Protein AF-A0A6V7J075-F1 (afdb_monomer_lite)

Sequence (50 aa):
VNALDITPDRNIIAAAGFQSIALHDLGASNPNSVSNYEGGTKNVSSLGFQ

Structure (mmCIF, N/CA/C/O backbone):
data_AF-A0A6V7J075-F1
#
_entry.id   AF-A0A6V7J075-F1
#
loop_
_atom_site.group_PDB
_atom_site.id
_atom_site.type_symbol
_atom_site.label_atom_id
_atom_site.label_alt_id
_atom_site.label_comp_id
_atom_site.label_asym_id
_atom_site.label_entity_id
_atom_site.label_seq_id
_atom_site.pdbx_PDB_ins_code
_atom_site.Cartn_x
_atom_site.Cartn_y
_atom_site.Cartn_z
_atom_site.occupancy
_atom_site.B_iso_or_equiv
_atom_site.auth_seq_id
_atom_site.auth_comp_id
_atom_site.auth_asym_id
_atom_site.auth_atom_id
_atom_site.pdbx_PDB_model_num
ATOM 1 N N . VAL A 1 1 ? 6.445 1.617 10.909 1.00 61.53 1 VAL A N 1
ATOM 2 C CA . VAL A 1 1 ? 5.797 1.138 9.668 1.00 61.53 1 VAL A CA 1
ATOM 3 C C . VAL A 1 1 ? 4.910 -0.022 10.062 1.00 61.53 1 VAL A C 1
ATOM 5 O O . VAL A 1 1 ? 5.401 -0.922 10.730 1.00 61.53 1 VAL A O 1
ATOM 8 N N . ASN A 1 2 ? 3.624 0.056 9.742 1.00 75.94 2 ASN A N 1
ATOM 9 C CA . ASN A 1 2 ? 2.601 -0.910 10.141 1.00 75.94 2 ASN A CA 1
ATOM 10 C C . ASN A 1 2 ? 2.206 -1.829 8.981 1.00 75.94 2 ASN A C 1
ATOM 12 O O . ASN A 1 2 ? 1.906 -2.995 9.205 1.00 75.94 2 ASN A O 1
ATOM 16 N N . ALA A 1 3 ? 2.234 -1.314 7.751 1.00 78.69 3 ALA A N 1
ATOM 17 C CA . ALA A 1 3 ? 1.995 -2.082 6.537 1.00 78.69 3 ALA A CA 1
ATOM 18 C C . ALA A 1 3 ? 2.871 -1.539 5.402 1.00 78.69 3 ALA A C 1
ATOM 20 O O . ALA A 1 3 ? 3.182 -0.346 5.368 1.00 78.69 3 ALA A O 1
ATOM 21 N N . LEU A 1 4 ? 3.278 -2.420 4.495 1.00 84.81 4 LEU A N 1
ATOM 22 C CA . LEU A 1 4 ? 4.035 -2.083 3.296 1.00 84.81 4 LEU A CA 1
ATOM 23 C C . LEU A 1 4 ? 3.431 -2.871 2.142 1.00 84.81 4 LEU A C 1
ATOM 25 O O . LEU A 1 4 ? 3.227 -4.076 2.281 1.00 84.81 4 LEU A O 1
ATOM 29 N N . ASP A 1 5 ? 3.139 -2.189 1.044 1.00 85.00 5 ASP A N 1
ATOM 30 C CA . ASP A 1 5 ? 2.605 -2.814 -0.161 1.00 85.00 5 ASP A CA 1
ATOM 31 C C . ASP A 1 5 ? 3.272 -2.216 -1.407 1.00 85.00 5 ASP A C 1
ATOM 33 O O . ASP A 1 5 ? 3.768 -1.086 -1.374 1.00 85.00 5 ASP A O 1
ATOM 37 N N . ILE A 1 6 ? 3.292 -2.971 -2.503 1.00 84.69 6 ILE A N 1
ATOM 38 C CA . ILE A 1 6 ? 3.857 -2.547 -3.789 1.00 84.69 6 ILE A CA 1
ATOM 39 C C . ILE A 1 6 ? 2.748 -2.459 -4.831 1.00 84.69 6 ILE A C 1
ATOM 41 O O . ILE A 1 6 ? 1.883 -3.330 -4.908 1.00 84.69 6 ILE A O 1
ATOM 45 N N . THR A 1 7 ? 2.772 -1.415 -5.655 1.00 83.81 7 THR A N 1
ATOM 46 C CA . THR A 1 7 ? 1.826 -1.309 -6.762 1.00 83.81 7 THR A CA 1
ATOM 47 C C . THR A 1 7 ? 2.011 -2.477 -7.745 1.00 83.81 7 THR A C 1
ATOM 49 O O . THR A 1 7 ? 3.129 -2.976 -7.922 1.00 83.81 7 THR A O 1
ATOM 52 N N . PRO A 1 8 ? 0.945 -2.932 -8.432 1.00 81.69 8 PRO A N 1
ATOM 53 C CA . PRO A 1 8 ? 1.029 -4.058 -9.370 1.00 81.69 8 PRO A CA 1
ATOM 54 C C . PRO A 1 8 ? 2.012 -3.827 -10.527 1.00 81.69 8 PRO A C 1
ATOM 56 O O . PRO A 1 8 ? 2.606 -4.774 -11.043 1.00 81.69 8 PRO A O 1
ATOM 59 N N . ASP A 1 9 ? 2.206 -2.564 -10.912 1.00 83.44 9 ASP A N 1
ATOM 60 C CA . ASP A 1 9 ? 3.168 -2.119 -11.923 1.00 83.44 9 ASP A CA 1
ATOM 61 C C . ASP A 1 9 ? 4.625 -2.097 -11.414 1.00 83.44 9 ASP A C 1
ATOM 63 O O . ASP A 1 9 ? 5.543 -1.903 -12.206 1.00 83.44 9 ASP A O 1
ATOM 67 N N . ARG A 1 10 ? 4.841 -2.343 -10.111 1.00 81.50 10 ARG A N 1
ATOM 68 C CA . ARG A 1 10 ? 6.134 -2.345 -9.404 1.00 81.50 10 ARG A CA 1
ATOM 69 C C . ARG A 1 10 ? 6.923 -1.045 -9.509 1.00 81.50 10 ARG A C 1
ATOM 71 O O . ARG A 1 10 ? 8.133 -1.047 -9.290 1.00 81.50 10 ARG A O 1
ATOM 78 N N . ASN A 1 11 ? 6.244 0.055 -9.800 1.00 83.88 11 ASN A N 1
ATOM 79 C CA . ASN A 1 11 ? 6.889 1.357 -9.881 1.00 83.88 11 ASN A CA 1
ATOM 80 C C . ASN A 1 11 ? 6.893 2.067 -8.528 1.00 83.88 11 ASN A C 1
ATOM 82 O O . ASN A 1 11 ? 7.765 2.888 -8.286 1.00 83.88 11 ASN A O 1
ATOM 86 N N . ILE A 1 12 ? 5.953 1.762 -7.627 1.00 85.25 12 ILE A N 1
ATOM 87 C CA . ILE A 1 12 ? 5.768 2.509 -6.380 1.00 85.25 12 ILE A CA 1
ATOM 88 C C . ILE A 1 12 ? 5.584 1.547 -5.200 1.00 85.25 12 ILE A C 1
ATOM 90 O O . ILE A 1 12 ? 4.862 0.556 -5.272 1.00 85.25 12 ILE A O 1
ATOM 94 N N . ILE A 1 13 ? 6.217 1.863 -4.075 1.00 86.56 13 ILE A N 1
ATOM 95 C CA . ILE A 1 13 ? 5.965 1.249 -2.771 1.00 86.56 13 ILE A CA 1
ATOM 96 C C . ILE A 1 13 ? 5.173 2.221 -1.905 1.00 86.56 13 ILE A C 1
ATOM 98 O O . ILE A 1 13 ? 5.550 3.381 -1.758 1.00 86.56 13 ILE A O 1
ATOM 102 N N . ALA A 1 14 ? 4.110 1.735 -1.270 1.00 85.81 14 ALA A N 1
ATOM 103 C CA . ALA A 1 14 ? 3.441 2.440 -0.187 1.00 85.81 14 ALA A CA 1
ATOM 104 C C . ALA A 1 14 ? 3.903 1.899 1.166 1.00 85.81 14 ALA A C 1
ATOM 106 O O . ALA A 1 14 ? 3.817 0.702 1.438 1.00 85.81 14 ALA A O 1
ATOM 107 N N . ALA A 1 15 ? 4.332 2.798 2.046 1.00 85.12 15 ALA A N 1
ATOM 108 C CA . ALA A 1 15 ? 4.625 2.508 3.439 1.00 85.12 15 ALA A CA 1
ATOM 109 C C . ALA A 1 15 ? 3.596 3.207 4.334 1.00 85.12 15 ALA A C 1
ATOM 111 O O . ALA A 1 15 ? 3.563 4.433 4.431 1.00 85.12 15 ALA A O 1
ATOM 112 N N . ALA A 1 16 ? 2.765 2.425 5.014 1.00 82.06 16 ALA A N 1
ATOM 113 C CA . ALA A 1 16 ? 1.818 2.912 6.007 1.00 82.06 16 ALA A CA 1
ATOM 114 C C . ALA A 1 16 ? 2.452 2.941 7.396 1.00 82.06 16 ALA A C 1
ATOM 116 O O . ALA A 1 16 ? 3.077 1.975 7.843 1.00 82.06 16 ALA A O 1
ATOM 117 N N . GLY A 1 17 ? 2.244 4.035 8.117 1.00 78.56 17 GLY A N 1
ATOM 118 C CA . GLY A 1 17 ? 2.663 4.236 9.496 1.00 78.56 17 GLY A CA 1
ATOM 119 C C . GLY A 1 17 ? 1.524 4.714 10.396 1.00 78.56 17 GLY A C 1
ATOM 120 O O . GLY A 1 17 ? 0.338 4.487 10.140 1.00 78.56 17 GLY A O 1
ATOM 121 N N . PHE A 1 18 ? 1.902 5.370 11.493 1.00 76.50 18 PHE A N 1
ATOM 122 C CA . PHE A 1 18 ? 0.951 6.077 12.344 1.00 76.50 18 PHE A CA 1
ATOM 123 C C . PHE A 1 18 ? 0.514 7.346 11.612 1.00 76.50 18 PHE A C 1
ATOM 125 O O . PHE A 1 18 ? 1.351 8.208 11.351 1.00 76.50 18 PHE A O 1
ATOM 132 N N . GLN A 1 19 ? -0.772 7.418 11.248 1.00 75.44 19 GLN A N 1
ATOM 133 C CA . GLN A 1 19 ? -1.421 8.569 10.602 1.00 75.44 19 GLN A CA 1
ATOM 134 C C . GLN A 1 19 ? -0.862 8.995 9.223 1.00 75.44 19 GLN A C 1
ATOM 136 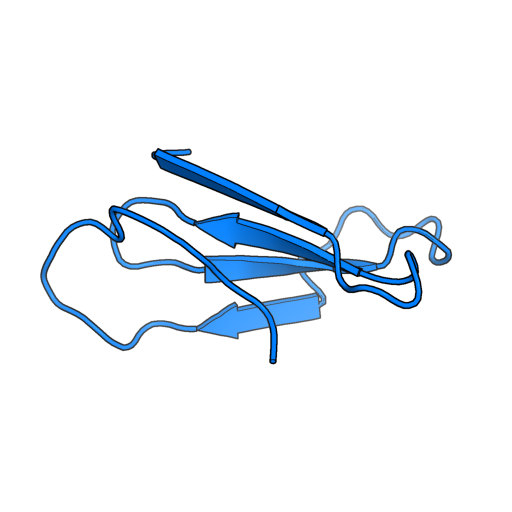O O . GLN A 1 19 ? -1.486 9.793 8.534 1.00 75.44 19 GLN A O 1
ATOM 141 N N . SER A 1 20 ? 0.223 8.380 8.760 1.00 78.81 20 SER A N 1
ATOM 142 C CA . SER A 1 20 ? 0.908 8.699 7.509 1.00 78.81 20 SER A CA 1
ATOM 143 C C . SER A 1 20 ? 0.950 7.494 6.575 1.00 78.81 20 SER A C 1
ATOM 145 O O . SER A 1 20 ? 1.172 6.358 7.004 1.00 78.81 20 SER A O 1
ATOM 147 N N . ILE A 1 21 ? 0.775 7.743 5.280 1.00 83.12 21 ILE A N 1
ATOM 148 C CA . ILE A 1 21 ? 1.097 6.791 4.212 1.00 83.12 21 ILE A CA 1
ATOM 149 C C . ILE A 1 21 ? 2.066 7.486 3.271 1.00 83.12 21 ILE A C 1
ATOM 151 O O . ILE A 1 21 ? 1.682 8.455 2.623 1.00 83.12 21 ILE A O 1
ATOM 155 N N . ALA A 1 22 ? 3.299 6.996 3.204 1.00 83.38 22 ALA A N 1
ATOM 156 C CA . ALA A 1 22 ? 4.339 7.525 2.336 1.00 83.38 22 ALA A CA 1
ATOM 157 C C . ALA A 1 22 ? 4.483 6.650 1.088 1.00 83.38 22 ALA A C 1
ATOM 159 O O . ALA A 1 22 ? 4.788 5.461 1.193 1.00 83.38 22 ALA A O 1
ATOM 160 N N . LEU A 1 23 ? 4.300 7.240 -0.089 1.00 84.62 23 LEU A N 1
ATOM 161 C CA . LEU A 1 23 ? 4.584 6.598 -1.374 1.00 84.62 23 LEU A CA 1
ATOM 162 C C . LEU A 1 23 ? 6.029 6.879 -1.789 1.00 84.62 23 LEU A C 1
ATOM 164 O O . LEU A 1 23 ? 6.457 8.028 -1.758 1.00 84.62 23 LEU A O 1
ATOM 168 N N . HIS A 1 24 ? 6.765 5.850 -2.188 1.00 81.88 24 HIS A N 1
ATOM 169 C CA . HIS A 1 24 ? 8.122 5.943 -2.720 1.00 81.88 24 HIS A CA 1
ATOM 170 C C . HIS A 1 24 ? 8.163 5.315 -4.105 1.00 81.88 24 HIS A C 1
ATOM 172 O O . HIS A 1 24 ? 7.736 4.178 -4.278 1.00 81.88 24 HIS A O 1
ATOM 178 N N . ASP A 1 25 ? 8.686 6.046 -5.079 1.00 82.94 25 ASP A N 1
ATOM 179 C CA . ASP A 1 25 ? 8.945 5.513 -6.412 1.00 82.94 25 ASP A CA 1
ATOM 180 C C . ASP A 1 25 ? 10.215 4.643 -6.367 1.00 82.94 25 ASP A C 1
ATOM 182 O O . ASP A 1 25 ? 11.248 5.056 -5.842 1.00 82.94 25 ASP A O 1
ATOM 186 N N . LEU A 1 26 ? 10.116 3.413 -6.867 1.00 76.25 26 LEU A N 1
ATOM 187 C CA . LEU A 1 26 ? 11.207 2.442 -6.954 1.00 76.25 26 LEU A CA 1
ATOM 188 C C . LEU A 1 26 ? 12.136 2.700 -8.146 1.00 76.25 26 LEU A C 1
ATOM 190 O O . L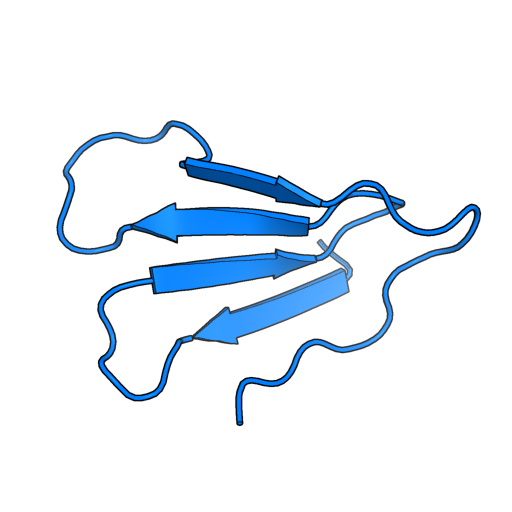EU A 1 26 ? 13.293 2.280 -8.122 1.00 76.25 26 LEU A O 1
ATOM 194 N N . GLY A 1 27 ? 11.632 3.343 -9.201 1.00 73.00 27 GLY A N 1
ATOM 195 C CA . GLY A 1 27 ? 12.398 3.686 -10.396 1.00 73.00 27 GLY A CA 1
ATOM 196 C C . GLY A 1 27 ? 13.171 4.993 -10.244 1.00 73.00 27 GLY A C 1
ATOM 197 O O . GLY A 1 27 ? 14.227 5.173 -10.856 1.00 73.00 27 GLY A O 1
ATOM 198 N N . ALA A 1 28 ? 12.688 5.903 -9.399 1.00 67.38 28 ALA A N 1
ATOM 199 C CA . ALA A 1 28 ? 13.406 7.121 -9.070 1.00 67.38 28 ALA A CA 1
ATOM 200 C C . ALA A 1 28 ? 14.465 6.845 -7.989 1.00 67.38 28 ALA A C 1
ATOM 202 O O 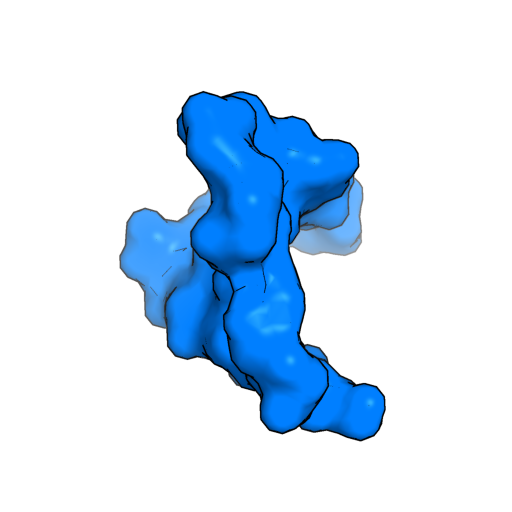. ALA A 1 28 ? 14.151 6.428 -6.881 1.00 67.38 28 ALA A O 1
ATOM 203 N N . SER A 1 29 ? 15.732 7.187 -8.249 1.00 66.25 29 SER A N 1
ATOM 204 C CA . SER A 1 29 ? 16.806 7.164 -7.234 1.00 66.25 29 SER A CA 1
ATOM 205 C C . SER A 1 29 ? 16.667 8.295 -6.192 1.00 66.25 29 SER A C 1
ATOM 207 O O . SER A 1 29 ? 17.666 8.811 -5.684 1.00 66.25 29 SER A O 1
ATOM 209 N N . ASN A 1 30 ? 15.440 8.735 -5.910 1.00 67.94 30 ASN A N 1
ATOM 210 C CA . ASN A 1 30 ? 15.140 9.813 -4.986 1.00 67.94 30 ASN A CA 1
ATOM 211 C C . ASN A 1 30 ? 14.535 9.218 -3.704 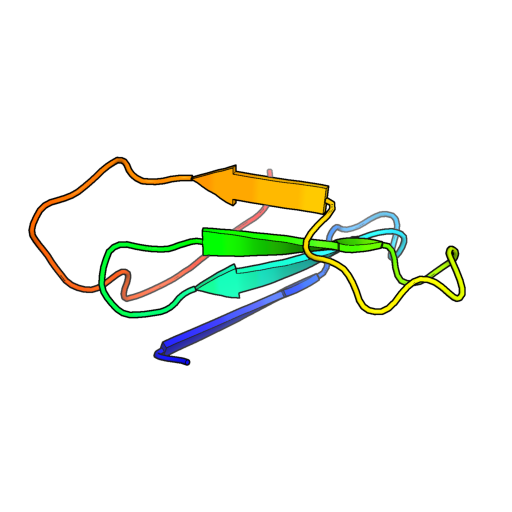1.00 67.94 30 ASN A C 1
ATOM 213 O O . ASN A 1 30 ? 13.438 8.671 -3.756 1.00 67.94 30 ASN A O 1
ATOM 217 N N . PRO A 1 31 ? 15.216 9.320 -2.551 1.00 66.81 31 PRO A N 1
ATOM 218 C CA . PRO A 1 31 ? 14.744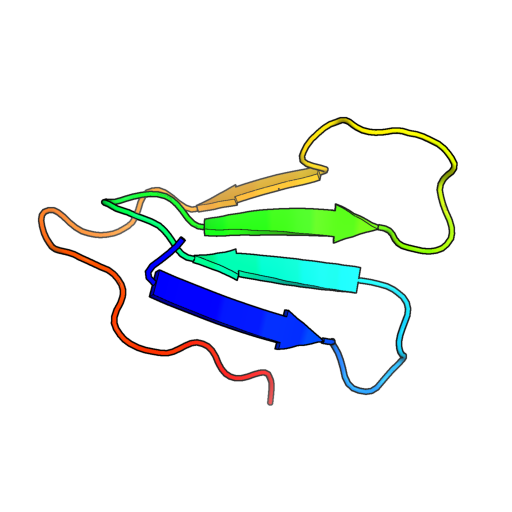 8.751 -1.287 1.00 66.81 31 PRO A CA 1
ATOM 219 C C . PRO A 1 31 ? 13.610 9.558 -0.633 1.00 66.81 31 PRO A C 1
ATOM 221 O O . PRO A 1 31 ? 13.244 9.280 0.505 1.00 66.81 31 PRO A O 1
ATOM 224 N N . ASN A 1 32 ? 13.087 10.586 -1.304 1.00 70.94 32 ASN A N 1
ATOM 225 C CA . ASN A 1 32 ? 12.000 11.403 -0.781 1.00 70.94 32 ASN A CA 1
ATOM 226 C C . ASN A 1 32 ? 10.638 10.749 -1.039 1.00 70.94 32 ASN A C 1
ATOM 228 O O . ASN A 1 32 ? 10.351 10.311 -2.154 1.00 70.94 32 ASN A O 1
ATOM 232 N N . SER A 1 33 ? 9.770 10.777 -0.025 1.00 61.91 33 SER A N 1
ATOM 233 C CA . SER A 1 33 ? 8.364 10.399 -0.153 1.00 61.91 33 SER A CA 1
ATOM 234 C C . SER A 1 33 ? 7.687 11.250 -1.230 1.00 61.91 33 SER A C 1
ATOM 236 O O . SER A 1 33 ? 7.591 12.470 -1.107 1.00 61.91 33 SER A O 1
ATOM 238 N N . VAL A 1 34 ? 7.188 10.601 -2.277 1.00 67.44 34 VAL A N 1
ATOM 239 C CA . VAL A 1 34 ? 6.491 11.225 -3.407 1.00 67.44 34 VAL A CA 1
ATOM 240 C C . VAL A 1 34 ? 5.150 11.805 -2.962 1.00 67.44 34 VAL A C 1
ATOM 242 O O . VAL A 1 34 ? 4.701 12.822 -3.487 1.00 67.44 34 VAL A O 1
ATOM 245 N N . SER A 1 35 ? 4.485 11.182 -1.987 1.00 66.88 35 SER A N 1
ATOM 246 C CA . SER A 1 35 ? 3.206 11.660 -1.455 1.00 66.88 35 SER A CA 1
ATOM 247 C C . SER A 1 35 ? 2.946 11.110 -0.057 1.00 66.88 35 SER A C 1
ATOM 249 O O . SER A 1 35 ? 3.113 9.912 0.172 1.00 66.88 35 SER A O 1
ATOM 251 N N . ASN A 1 36 ? 2.519 11.992 0.851 1.00 69.75 36 ASN A N 1
ATOM 252 C CA . ASN A 1 36 ? 2.067 11.648 2.197 1.00 69.75 36 ASN A CA 1
ATOM 253 C C . ASN A 1 36 ? 0.541 11.777 2.259 1.00 69.75 36 ASN A C 1
ATOM 255 O O . ASN A 1 36 ? 0.012 12.878 2.107 1.00 69.75 36 ASN A O 1
ATOM 259 N N . TYR A 1 37 ? -0.167 10.672 2.492 1.00 68.94 37 TYR A N 1
ATOM 260 C CA . TYR A 1 37 ? -1.602 10.711 2.774 1.00 68.94 37 TYR A CA 1
ATOM 261 C C . TYR A 1 37 ? -1.838 10.712 4.285 1.00 68.94 37 TYR A C 1
ATOM 263 O O . TYR A 1 37 ? -1.526 9.742 4.974 1.00 68.94 37 TYR A O 1
ATOM 271 N N . GLU A 1 38 ? -2.416 11.807 4.775 1.00 67.44 38 GLU A N 1
ATOM 272 C CA . GLU A 1 38 ? -2.750 12.059 6.181 1.00 67.44 38 GLU A CA 1
ATOM 273 C C . GLU A 1 38 ? -4.282 12.111 6.309 1.00 67.44 38 GLU A C 1
ATOM 275 O O . GLU A 1 38 ? -4.895 13.177 6.307 1.00 67.44 38 GLU A O 1
ATOM 280 N N . GLY A 1 39 ? -4.936 10.946 6.298 1.00 61.75 39 GLY A N 1
ATOM 281 C CA . GLY A 1 39 ? -6.405 10.856 6.233 1.00 61.75 39 GLY A CA 1
ATOM 282 C C . GLY A 1 39 ? -7.099 10.430 7.530 1.00 61.75 39 GLY A C 1
ATOM 283 O O . GLY A 1 39 ? -8.321 10.511 7.621 1.00 61.75 39 GLY A O 1
ATOM 284 N N . GLY A 1 40 ? -6.356 9.952 8.534 1.00 63.78 40 GLY A N 1
ATOM 285 C CA . GLY A 1 40 ? -6.939 9.314 9.717 1.00 63.78 40 GLY A CA 1
ATOM 286 C C . GLY A 1 40 ? -6.227 9.665 11.019 1.00 63.78 40 GLY A C 1
ATOM 287 O O . GLY A 1 40 ? -5.012 9.776 11.071 1.00 63.78 40 GLY A O 1
ATOM 288 N N . THR A 1 41 ? -6.982 9.791 12.109 1.00 64.75 41 THR A N 1
ATOM 289 C CA . THR A 1 41 ? -6.474 9.981 13.485 1.00 64.75 41 THR A CA 1
ATOM 290 C C . THR A 1 41 ? -6.013 8.681 14.156 1.00 64.75 41 THR A C 1
ATOM 292 O O . THR A 1 41 ? -5.728 8.661 15.353 1.00 64.75 41 THR A O 1
ATOM 295 N N . LYS A 1 42 ? -5.967 7.567 13.416 1.00 71.62 42 LYS A N 1
ATOM 296 C CA . LYS A 1 42 ? -5.638 6.225 13.919 1.00 71.62 42 LYS A CA 1
ATOM 297 C C . LYS A 1 42 ? -4.579 5.560 13.036 1.00 71.62 42 LYS A C 1
ATOM 299 O O . LYS A 1 42 ? -4.354 5.968 11.901 1.00 71.62 42 LYS A O 1
ATOM 304 N N . ASN A 1 43 ? -3.939 4.523 13.576 1.00 68.06 43 ASN A N 1
ATOM 305 C CA . ASN A 1 43 ? -2.967 3.700 12.857 1.00 68.06 43 ASN A CA 1
ATOM 306 C C . ASN A 1 43 ? -3.558 3.112 11.575 1.00 68.06 43 ASN A C 1
ATOM 308 O O . ASN A 1 43 ? -4.633 2.512 11.610 1.00 68.06 43 ASN A O 1
ATOM 312 N N . VAL A 1 44 ? -2.808 3.212 10.480 1.00 72.94 44 VAL A N 1
ATOM 313 C CA . VAL A 1 44 ? -3.104 2.461 9.261 1.00 72.94 44 VAL A CA 1
ATOM 314 C C . VAL A 1 44 ? -2.663 1.016 9.498 1.00 72.94 44 VAL A C 1
ATOM 316 O O . VAL A 1 44 ? -1.503 0.777 9.831 1.00 72.94 44 VAL A O 1
ATOM 319 N N . SER A 1 45 ? -3.596 0.064 9.418 1.00 75.44 45 SER A N 1
ATOM 320 C CA . SER A 1 45 ? -3.363 -1.358 9.725 1.00 75.44 45 SER A CA 1
ATOM 321 C C . SER A 1 45 ? -3.097 -2.223 8.492 1.00 75.44 45 SER A C 1
ATOM 323 O O . SER A 1 45 ? -2.499 -3.285 8.618 1.00 75.44 45 SER A O 1
ATOM 325 N N . SER A 1 46 ? -3.533 -1.789 7.309 1.00 74.50 46 SER A N 1
ATOM 326 C CA . SER A 1 46 ? -3.296 -2.479 6.039 1.00 74.50 46 SER A CA 1
ATOM 327 C C . SER A 1 46 ? -3.326 -1.484 4.882 1.00 74.50 46 SER A C 1
ATOM 329 O O . SER A 1 46 ? -3.973 -0.439 4.978 1.00 74.50 46 SER A O 1
ATOM 331 N N . LEU A 1 47 ? -2.601 -1.812 3.816 1.00 77.94 47 LEU A N 1
ATOM 332 C CA . LEU A 1 47 ? -2.621 -1.125 2.531 1.00 77.94 47 LEU A CA 1
ATOM 333 C C . LEU A 1 47 ? -2.964 -2.151 1.451 1.00 77.94 47 LEU A C 1
ATOM 335 O O . LEU A 1 47 ? -2.696 -3.337 1.634 1.00 77.94 47 LEU A O 1
ATOM 339 N N . GLY A 1 48 ? -3.581 -1.683 0.373 1.00 78.50 48 GLY A N 1
ATOM 340 C CA . GLY A 1 48 ? -3.924 -2.496 -0.783 1.00 78.50 48 GLY A CA 1
ATOM 341 C C . GLY A 1 48 ? -4.096 -1.607 -2.004 1.00 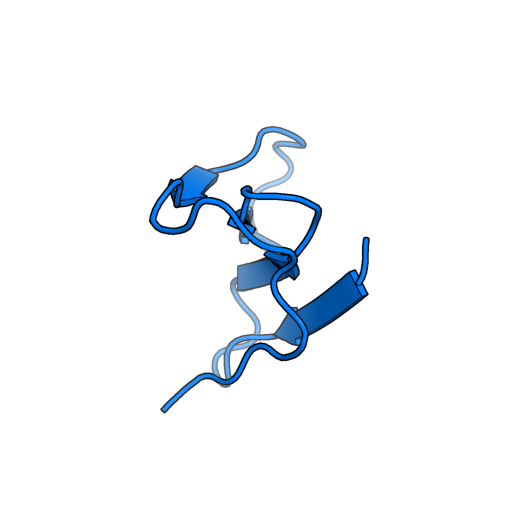78.50 48 GLY A C 1
ATOM 342 O O . GLY A 1 48 ? -4.705 -0.538 -1.911 1.00 78.50 48 GLY A O 1
ATOM 343 N N . PHE A 1 49 ? -3.562 -2.049 -3.134 1.00 75.69 49 PHE A N 1
ATOM 344 C CA . PHE A 1 49 ? -3.794 -1.429 -4.434 1.00 75.69 49 PHE A CA 1
ATOM 345 C C . PHE A 1 49 ? -4.885 -2.195 -5.192 1.00 75.69 49 PHE A C 1
ATOM 347 O O . PHE A 1 49 ? -4.932 -3.425 -5.126 1.00 75.69 49 PHE A O 1
ATOM 354 N N . GLN A 1 50 ? -5.770 -1.465 -5.879 1.00 71.12 50 GLN A N 1
ATOM 355 C CA . GLN A 1 50 ? -6.801 -2.023 -6.761 1.00 71.12 50 GLN A CA 1
ATOM 356 C C . GLN A 1 50 ? -6.370 -1.935 -8.224 1.00 71.12 50 GLN A C 1
ATOM 358 O O . GLN A 1 50 ? -5.780 -0.894 -8.591 1.00 71.12 50 GLN A O 1
#

Secondary structure (DSSP, 8-state):
--EEEE-TTSSEEEEE-BS-EEEEESSS---S-SEEE---SSB-------

Organism: NCBI:txid1563983

Radius of gyration: 10.63 Å; chains: 1; bounding box: 24×16×26 Å

pLDDT: mean 75.64, std 7.55, range [61.53, 86.56]

InterPro domains:
  IPR015943 WD40/YVTN repeat-like-containing domain superfamily [G3DSA:2.130.10.10] (1-50)

Foldseek 3Di:
DQEWDADPVRQWIWDFFFQWIFIDGPPDPDPDGPDIDRPDNGGDNYDDDD